Protein AF-A0A0R0DEP6-F1 (afdb_monomer)

Structure (mmCIF, N/CA/C/O backbone):
data_AF-A0A0R0DEP6-F1
#
_entry.id   AF-A0A0R0DEP6-F1
#
loop_
_atom_site.group_PDB
_atom_site.id
_atom_site.type_symbol
_atom_site.label_atom_id
_atom_site.label_alt_id
_atom_site.label_comp_id
_atom_site.label_asym_id
_atom_site.label_entity_id
_atom_site.label_seq_id
_atom_site.pdbx_PDB_ins_code
_atom_site.Cartn_x
_atom_site.Cartn_y
_atom_site.Cartn_z
_atom_site.occupancy
_atom_site.B_iso_or_equiv
_atom_site.auth_seq_id
_atom_site.auth_comp_id
_atom_site.auth_asym_id
_atom_site.auth_atom_id
_atom_site.pdbx_PDB_model_num
ATOM 1 N N . MET A 1 1 ? 27.143 4.152 76.995 1.00 44.47 1 MET A N 1
ATOM 2 C CA . MET A 1 1 ? 28.576 4.150 76.639 1.00 44.47 1 MET A CA 1
ATOM 3 C C . MET A 1 1 ? 28.755 3.366 75.349 1.00 44.47 1 MET A C 1
ATOM 5 O O . MET A 1 1 ? 28.298 2.238 75.316 1.00 44.47 1 MET A O 1
ATOM 9 N N . ARG A 1 2 ? 29.444 3.975 74.367 1.00 46.69 2 ARG A N 1
ATOM 10 C CA . ARG A 1 2 ? 30.301 3.332 73.341 1.00 46.69 2 ARG A CA 1
ATOM 11 C C . ARG A 1 2 ? 29.559 2.417 72.344 1.00 46.69 2 ARG A C 1
ATOM 13 O O . ARG A 1 2 ? 29.270 1.278 72.660 1.00 46.69 2 ARG A O 1
ATOM 20 N N . HIS A 1 3 ? 29.071 2.905 71.200 1.00 53.91 3 HIS A N 1
ATOM 21 C CA . HIS A 1 3 ? 29.827 3.316 70.002 1.00 53.91 3 HIS A CA 1
ATOM 22 C C . HIS A 1 3 ? 30.918 2.314 69.566 1.00 53.91 3 HIS A C 1
ATOM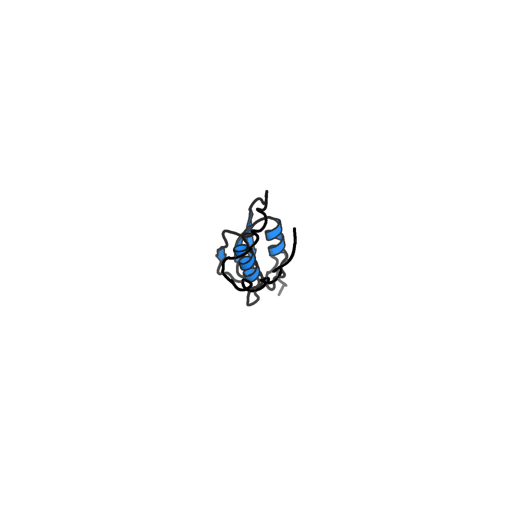 24 O O . HIS A 1 3 ? 31.877 2.090 70.301 1.00 53.91 3 HIS A O 1
ATOM 30 N N . TYR A 1 4 ? 30.768 1.858 68.313 1.00 55.91 4 TYR A N 1
ATOM 31 C CA . TYR A 1 4 ? 31.712 1.145 67.438 1.00 55.91 4 TYR A CA 1
ATOM 32 C C . TYR A 1 4 ? 31.860 -0.364 67.635 1.00 55.91 4 TYR A C 1
ATOM 34 O O . TYR A 1 4 ? 32.650 -0.813 68.455 1.00 55.91 4 TYR A O 1
ATOM 42 N N . LEU A 1 5 ? 31.209 -1.136 66.760 1.00 53.06 5 LEU A N 1
ATOM 43 C CA . LEU A 1 5 ? 31.912 -2.072 65.876 1.00 53.06 5 LEU A CA 1
ATOM 44 C C . LEU A 1 5 ? 30.947 -2.650 64.829 1.00 53.06 5 LEU A C 1
ATOM 46 O O . LEU A 1 5 ? 29.868 -3.123 65.160 1.00 53.06 5 LEU A O 1
ATOM 50 N N . ILE A 1 6 ? 31.408 -2.645 63.575 1.00 48.91 6 ILE A N 1
ATOM 51 C CA . ILE A 1 6 ? 30.891 -3.420 62.431 1.00 48.91 6 ILE A CA 1
ATOM 52 C C . ILE A 1 6 ? 29.845 -2.694 61.561 1.00 48.91 6 ILE A C 1
ATOM 54 O O . ILE A 1 6 ? 28.857 -3.232 61.079 1.00 48.91 6 ILE A O 1
ATOM 58 N N . TRP A 1 7 ? 30.193 -1.466 61.185 1.00 40.00 7 TRP A N 1
ATOM 59 C CA . TRP A 1 7 ? 30.253 -1.123 59.759 1.00 40.00 7 TRP A CA 1
ATOM 60 C C . TRP A 1 7 ? 31.252 -2.093 59.076 1.00 40.00 7 TRP A C 1
ATOM 62 O O . TRP A 1 7 ? 32.443 -1.805 59.051 1.00 40.00 7 TRP A O 1
ATOM 72 N N . SER A 1 8 ? 30.841 -3.298 58.649 1.00 51.94 8 SER A N 1
ATOM 73 C CA . SER A 1 8 ? 31.670 -4.193 57.795 1.00 51.94 8 SER A CA 1
ATOM 74 C C . SER A 1 8 ? 30.968 -5.483 57.351 1.00 51.94 8 SER A C 1
ATOM 76 O O . SER A 1 8 ? 31.564 -6.549 57.364 1.00 51.94 8 SER A O 1
ATOM 78 N N . VAL A 1 9 ? 29.713 -5.421 56.907 1.00 48.28 9 VAL A N 1
ATOM 79 C CA . VAL A 1 9 ? 29.225 -6.418 55.928 1.00 48.28 9 VAL A CA 1
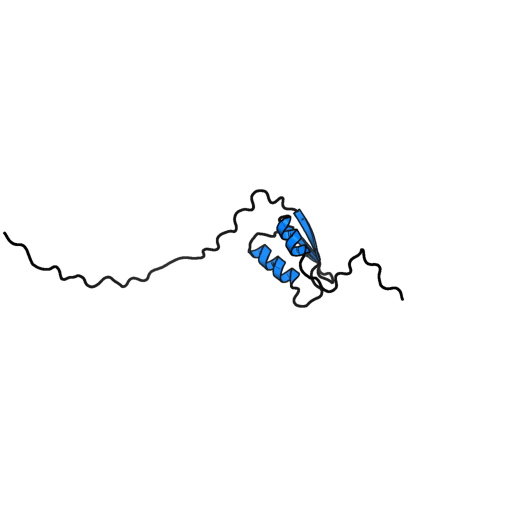ATOM 80 C C . VAL A 1 9 ? 28.424 -5.686 54.858 1.00 48.28 9 VAL A C 1
ATOM 82 O O . VAL A 1 9 ? 27.262 -5.950 54.578 1.00 48.28 9 VAL A O 1
ATOM 85 N N . LEU A 1 10 ? 29.091 -4.693 54.277 1.00 60.31 10 LEU A N 1
ATOM 86 C CA . LEU A 1 10 ? 28.830 -4.250 52.921 1.00 60.31 10 LEU A CA 1
ATOM 87 C C . LEU A 1 10 ? 29.487 -5.279 51.999 1.00 60.31 10 LEU A C 1
ATOM 89 O O . LEU A 1 10 ? 30.589 -5.048 51.519 1.00 60.31 10 LEU A O 1
ATOM 93 N N . LEU A 1 11 ? 28.883 -6.455 51.830 1.00 62.84 11 LEU A N 1
ATOM 94 C CA . LEU A 1 11 ? 29.287 -7.378 50.774 1.00 62.84 11 LEU A CA 1
ATOM 95 C C . LEU A 1 11 ? 28.252 -8.488 50.615 1.00 62.84 11 LEU A C 1
ATOM 97 O O . LEU A 1 11 ? 27.866 -9.112 51.595 1.00 62.84 11 LEU A O 1
ATOM 101 N N . CYS A 1 12 ? 27.918 -8.789 49.361 1.00 40.72 12 CYS A N 1
ATOM 102 C CA . CYS A 1 12 ? 27.194 -9.983 48.922 1.00 40.72 12 CYS A CA 1
ATOM 103 C C . CYS A 1 12 ? 25.660 -9.873 48.885 1.00 40.72 12 CYS A C 1
ATOM 105 O O . CYS A 1 12 ? 24.972 -10.486 49.685 1.00 40.72 12 CYS A O 1
ATOM 107 N N . CYS A 1 13 ? 25.126 -9.127 47.912 1.00 40.09 13 CYS A N 1
ATOM 108 C CA . CYS A 1 13 ? 23.891 -9.488 47.189 1.00 40.09 13 CYS A CA 1
ATOM 109 C C . CYS A 1 13 ? 23.755 -8.622 45.920 1.00 40.09 13 CYS A C 1
ATOM 111 O O . CYS A 1 13 ? 22.742 -7.977 45.677 1.00 40.09 13 CYS A O 1
ATOM 113 N N . SER A 1 14 ? 24.813 -8.562 45.111 1.00 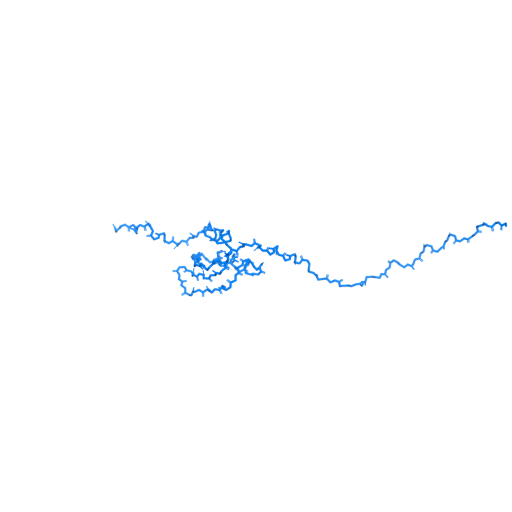58.38 14 SER A N 1
ATOM 114 C CA . SER A 1 14 ? 24.823 -7.888 43.805 1.00 58.38 14 SER A CA 1
ATOM 115 C C . SER A 1 14 ? 24.944 -8.897 42.662 1.00 58.38 14 SER A C 1
ATOM 117 O O . SER A 1 14 ? 25.789 -8.760 41.785 1.00 58.38 14 SER A O 1
ATOM 119 N N . ALA A 1 15 ? 24.095 -9.926 42.667 1.00 61.25 15 ALA A N 1
ATOM 120 C CA . ALA A 1 15 ? 23.892 -10.778 41.499 1.00 61.25 15 ALA A CA 1
ATOM 121 C C . ALA A 1 15 ? 22.524 -11.468 41.576 1.00 61.25 15 ALA A C 1
ATOM 123 O O . ALA A 1 15 ? 22.319 -12.378 42.372 1.00 61.25 15 ALA A O 1
ATOM 124 N N . GLY A 1 16 ? 21.596 -11.017 40.734 1.00 51.38 16 GLY A N 1
ATOM 125 C CA . GLY A 1 16 ? 20.258 -11.584 40.598 1.00 51.38 16 GLY A CA 1
ATOM 126 C C . GLY A 1 16 ? 19.567 -11.063 39.342 1.00 51.38 16 GLY A C 1
ATOM 127 O O . GLY A 1 16 ? 18.583 -10.342 39.425 1.00 51.38 16 GLY A O 1
ATOM 128 N N . LEU A 1 17 ? 20.141 -11.384 38.181 1.00 64.19 17 LEU A N 1
ATOM 129 C CA . LEU A 1 17 ? 19.536 -11.256 36.852 1.00 64.19 17 LEU A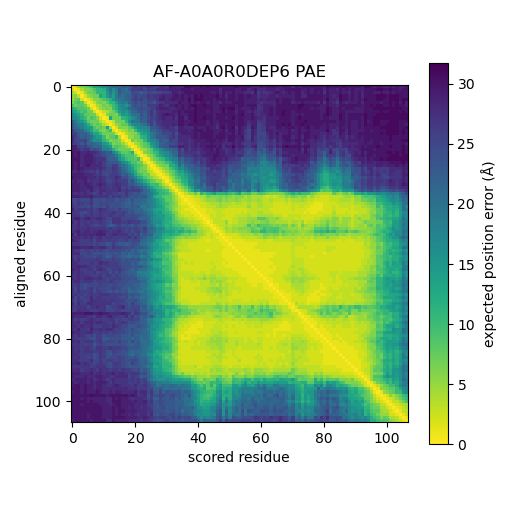 CA 1
ATOM 130 C C . LEU A 1 17 ? 18.308 -12.179 36.743 1.00 64.19 17 LEU A C 1
ATOM 132 O O . LEU A 1 17 ? 18.493 -13.378 36.584 1.00 64.19 17 LEU A O 1
ATOM 136 N N . VAL A 1 18 ? 17.090 -11.631 36.800 1.00 59.25 18 VAL A N 1
ATOM 137 C CA . VAL A 1 18 ? 15.795 -12.249 36.419 1.00 59.25 18 VAL A CA 1
ATOM 138 C C . VAL A 1 18 ? 14.802 -11.080 36.262 1.00 59.25 18 VAL A C 1
ATOM 140 O O . VAL A 1 18 ? 14.778 -10.230 37.141 1.00 59.25 18 VAL A O 1
ATOM 143 N N . ALA A 1 19 ? 13.907 -10.910 35.288 1.00 43.22 19 ALA A N 1
ATOM 144 C CA . ALA A 1 19 ? 13.590 -11.441 33.961 1.00 43.22 19 ALA A CA 1
ATOM 145 C C . ALA A 1 19 ? 12.355 -10.627 33.468 1.00 43.22 19 ALA A C 1
ATOM 147 O O . ALA A 1 19 ? 11.648 -10.063 34.300 1.00 43.22 19 ALA A O 1
ATOM 148 N N . CYS A 1 20 ? 12.062 -10.659 32.157 1.00 50.31 20 CYS A N 1
ATOM 149 C CA . CYS A 1 20 ? 10.826 -10.194 31.480 1.00 50.31 20 CYS A CA 1
ATOM 150 C C . CYS A 1 20 ? 10.544 -8.671 31.495 1.00 50.31 20 CYS A C 1
ATOM 152 O O . CYS A 1 20 ? 10.742 -7.994 32.487 1.00 50.31 20 CYS A O 1
ATOM 154 N N . GLY A 1 21 ? 10.050 -8.031 30.437 1.00 43.09 21 GLY A N 1
ATOM 155 C CA . GLY A 1 21 ? 9.528 -8.490 29.154 1.00 43.09 21 GLY A CA 1
ATOM 156 C C . GLY A 1 21 ? 9.579 -7.330 28.151 1.00 43.09 21 GLY A C 1
ATOM 157 O O . GLY A 1 21 ? 9.638 -6.167 28.529 1.00 43.09 21 GLY A O 1
ATOM 158 N N . SER A 1 22 ? 9.766 -7.666 26.880 1.00 44.53 22 SER A N 1
ATOM 159 C CA . SER A 1 22 ? 8.762 -7.454 25.832 1.00 44.53 22 SER A CA 1
ATOM 160 C C . SER A 1 22 ? 8.452 -5.987 25.525 1.00 44.53 22 SER A C 1
ATOM 162 O O . SER A 1 22 ? 7.639 -5.352 26.181 1.00 44.53 22 SER A O 1
ATOM 164 N N . ASP A 1 23 ? 9.074 -5.545 24.432 1.00 52.72 23 ASP A N 1
ATOM 165 C CA . ASP A 1 23 ? 8.405 -4.839 23.339 1.00 52.72 23 ASP A CA 1
ATOM 166 C C . ASP A 1 23 ? 7.710 -3.516 23.693 1.00 52.72 23 ASP A C 1
ATOM 168 O O . ASP A 1 23 ? 6.495 -3.429 23.836 1.00 52.72 23 ASP A O 1
ATOM 172 N N . SER A 1 24 ? 8.492 -2.436 23.725 1.00 44.47 24 SER A N 1
ATOM 173 C CA . SER A 1 24 ? 7.942 -1.099 23.495 1.00 44.47 24 SER A CA 1
ATOM 174 C C . SER A 1 24 ? 7.800 -0.860 21.989 1.00 44.47 24 SER A C 1
ATOM 176 O O . SER A 1 24 ? 8.420 0.054 21.444 1.00 44.47 24 SER A O 1
ATOM 178 N N . ALA A 1 25 ? 6.975 -1.651 21.295 1.00 53.75 25 ALA A N 1
ATOM 179 C CA . ALA A 1 25 ? 6.256 -1.093 20.162 1.00 53.75 25 ALA A CA 1
ATOM 180 C C . ALA A 1 25 ? 5.298 -0.063 20.759 1.00 53.75 25 ALA A C 1
ATOM 182 O O . ALA A 1 25 ? 4.210 -0.399 21.216 1.00 53.75 25 ALA A O 1
ATOM 183 N N . VAL A 1 26 ? 5.740 1.196 20.836 1.00 54.72 26 VAL A N 1
ATOM 184 C CA . VAL A 1 26 ? 4.833 2.323 21.054 1.00 54.72 26 VAL A CA 1
ATOM 185 C C . VAL A 1 26 ? 3.755 2.175 19.979 1.00 54.72 26 VAL A C 1
ATOM 187 O O . VAL A 1 26 ? 4.096 2.312 18.800 1.00 54.72 26 VAL A O 1
ATOM 190 N N . PRO A 1 27 ? 2.494 1.835 20.322 1.00 54.56 27 PRO A N 1
ATOM 191 C CA . PRO A 1 27 ? 1.451 1.862 19.319 1.00 54.56 27 PRO A CA 1
ATOM 192 C C . PRO A 1 27 ? 1.425 3.303 18.806 1.00 54.56 27 PRO A C 1
ATOM 194 O O . PRO A 1 27 ? 1.420 4.230 19.630 1.00 54.56 27 PRO A O 1
ATOM 197 N N . PRO A 1 28 ? 1.500 3.525 17.481 1.00 57.56 28 PRO A N 1
ATOM 198 C CA . PRO A 1 28 ? 1.402 4.872 16.954 1.00 57.56 28 PRO A CA 1
ATOM 199 C C . PRO A 1 28 ? 0.138 5.507 17.539 1.00 57.56 28 PRO A C 1
ATOM 201 O O . PRO A 1 28 ? -0.858 4.797 17.730 1.00 57.56 28 PRO A O 1
ATOM 204 N N . PRO A 1 29 ? 0.187 6.804 17.897 1.00 58.59 29 PRO A N 1
ATOM 205 C CA . PRO A 1 29 ? -0.955 7.471 18.496 1.00 58.59 29 PRO A CA 1
ATOM 206 C C . PRO A 1 29 ? -2.192 7.151 17.652 1.00 58.59 29 PRO A C 1
ATOM 208 O O . PRO A 1 29 ? -2.100 7.229 16.420 1.00 58.59 29 PRO A O 1
ATOM 211 N N . PRO A 1 30 ? -3.318 6.741 18.270 1.00 55.62 30 PRO A N 1
ATOM 212 C CA . PRO A 1 30 ? -4.546 6.530 17.526 1.00 55.62 30 PRO A CA 1
ATOM 213 C C . PRO A 1 30 ? -4.798 7.826 16.770 1.00 55.62 30 PRO A C 1
ATOM 215 O O . PRO A 1 30 ? -4.905 8.883 17.393 1.00 55.62 30 PRO A O 1
ATOM 218 N N . GLN A 1 31 ? -4.764 7.755 15.436 1.00 59.75 31 GLN A N 1
ATOM 219 C CA . GLN A 1 31 ? -4.977 8.902 14.565 1.00 59.75 31 GLN A CA 1
ATOM 220 C C . GLN A 1 31 ? -6.418 9.370 14.774 1.00 59.75 31 GLN A C 1
ATOM 222 O O . GLN A 1 31 ? -7.340 8.938 14.080 1.00 59.75 31 GLN A O 1
ATOM 227 N N . ALA A 1 32 ? -6.605 10.184 15.810 1.00 49.12 32 ALA A N 1
ATOM 228 C CA . ALA A 1 32 ? -7.843 10.843 16.151 1.00 49.12 32 ALA A CA 1
ATOM 229 C C . ALA A 1 32 ? -8.238 11.670 14.924 1.00 49.12 32 ALA A C 1
ATOM 231 O O . ALA A 1 32 ? -7.475 12.517 14.466 1.00 49.12 32 ALA A O 1
ATOM 232 N N . ASP A 1 33 ? -9.377 11.316 14.335 1.00 52.50 33 ASP A N 1
ATOM 233 C CA . ASP A 1 33 ? -9.995 11.964 13.174 1.00 52.50 33 ASP A CA 1
ATOM 234 C C . ASP A 1 33 ? -9.364 11.720 11.792 1.00 52.50 33 ASP A C 1
ATOM 236 O O . ASP A 1 33 ? -9.685 12.413 10.821 1.00 52.50 33 ASP A O 1
ATOM 240 N N . ALA A 1 34 ? -8.562 10.664 11.620 1.00 60.59 34 ALA A N 1
ATOM 241 C CA . ALA A 1 34 ? -8.263 10.177 10.274 1.00 60.59 34 ALA A CA 1
ATOM 242 C C . ALA A 1 34 ? -9.514 9.502 9.692 1.00 60.59 34 ALA A C 1
ATOM 244 O O . ALA A 1 34 ? -9.772 8.320 9.920 1.00 60.59 34 ALA A O 1
ATOM 245 N N . THR A 1 35 ? -10.317 10.252 8.932 1.00 83.00 35 THR A N 1
ATOM 246 C CA . THR A 1 35 ? -11.380 9.657 8.111 1.00 83.00 35 THR A CA 1
ATOM 247 C C . THR A 1 35 ? -10.723 8.649 7.174 1.00 83.00 35 THR A C 1
ATOM 249 O O . THR A 1 35 ? -9.992 9.021 6.256 1.00 83.00 35 THR A O 1
ATOM 252 N N . TRP A 1 36 ? -10.937 7.366 7.449 1.00 87.56 36 TRP 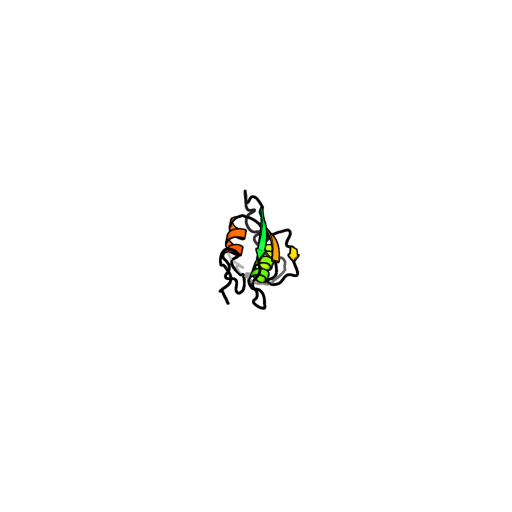A N 1
ATOM 253 C CA . TRP A 1 36 ? -10.346 6.283 6.681 1.00 87.56 36 TRP A CA 1
ATOM 254 C C . TRP A 1 36 ? -10.990 6.230 5.305 1.00 87.56 36 TRP A C 1
ATOM 256 O O . TRP A 1 36 ? -12.185 5.961 5.183 1.00 87.56 36 TRP A O 1
ATOM 266 N N . GLN A 1 37 ? -10.188 6.455 4.274 1.00 90.62 37 GLN A N 1
ATOM 267 C CA . GLN A 1 37 ? -10.645 6.476 2.893 1.00 90.62 37 GLN A CA 1
ATOM 268 C C . GLN A 1 37 ? -10.143 5.235 2.172 1.00 90.62 37 GLN A C 1
ATOM 270 O O . GLN A 1 37 ? -8.990 4.839 2.334 1.00 90.62 37 GLN A O 1
ATOM 275 N N . SER A 1 38 ? -11.02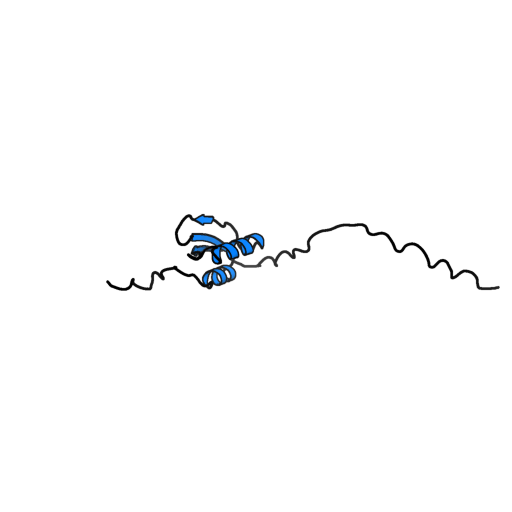1 4.614 1.386 1.00 91.56 38 SER A N 1
ATOM 276 C CA . SER A 1 38 ? -10.629 3.546 0.470 1.00 91.56 38 SER A CA 1
ATOM 277 C C . SER A 1 38 ? -10.044 4.171 -0.786 1.00 91.56 38 SER A C 1
ATOM 279 O O . SER A 1 38 ? -10.692 5.005 -1.411 1.00 91.56 38 SER A O 1
ATOM 281 N N . ALA A 1 39 ? -8.862 3.722 -1.186 1.00 91.31 39 ALA A N 1
ATOM 282 C CA . ALA A 1 39 ? -8.216 4.166 -2.409 1.00 91.31 39 ALA A CA 1
ATOM 283 C C . ALA A 1 39 ? -7.577 2.994 -3.150 1.00 91.31 39 ALA A C 1
ATOM 285 O O . ALA A 1 39 ? -7.277 1.948 -2.570 1.00 91.31 39 ALA A O 1
ATOM 286 N N . LEU A 1 40 ? -7.381 3.201 -4.448 1.00 92.25 40 LEU A N 1
ATOM 287 C CA . LEU A 1 40 ? -6.619 2.322 -5.316 1.00 92.25 40 LEU A CA 1
ATOM 288 C C . LEU A 1 40 ? -5.280 2.998 -5.601 1.00 92.25 40 LEU A C 1
ATOM 290 O O . LEU A 1 40 ? -5.238 4.094 -6.157 1.00 92.25 40 LEU A O 1
ATOM 294 N N . VAL A 1 41 ? -4.196 2.360 -5.182 1.00 89.69 41 VAL A N 1
ATOM 295 C CA . VAL A 1 41 ? -2.832 2.842 -5.369 1.00 89.69 41 VAL A CA 1
ATOM 296 C C . VAL A 1 41 ? -2.150 1.919 -6.378 1.00 89.69 41 VAL A C 1
ATOM 298 O O . VAL A 1 41 ? -2.035 0.720 -6.115 1.00 89.69 41 VAL A O 1
ATOM 301 N N . PRO A 1 42 ? -1.710 2.430 -7.538 1.00 88.69 42 PRO A N 1
ATOM 302 C CA . PRO A 1 42 ? -0.886 1.645 -8.440 1.00 88.69 42 PRO A CA 1
ATOM 303 C C . PRO A 1 42 ? 0.512 1.480 -7.835 1.00 88.69 42 PRO A C 1
ATOM 305 O O . PRO A 1 42 ? 1.103 2.432 -7.317 1.00 88.69 42 PRO A O 1
ATOM 308 N N . GLY A 1 43 ? 1.022 0.260 -7.902 1.00 86.81 43 GLY A N 1
ATOM 309 C CA . GLY A 1 43 ? 2.392 -0.100 -7.579 1.00 86.81 43 GLY A CA 1
ATOM 310 C C . GLY A 1 43 ? 3.384 0.381 -8.636 1.00 86.81 43 GLY A C 1
ATOM 311 O O . GLY A 1 43 ? 3.016 1.024 -9.625 1.00 86.81 43 GLY A O 1
ATOM 312 N N . SER A 1 44 ? 4.662 0.073 -8.429 1.00 83.94 44 SER A N 1
ATOM 313 C CA . SER A 1 44 ? 5.702 0.296 -9.437 1.00 83.94 44 SER A CA 1
ATOM 314 C C . SER A 1 44 ? 5.830 -0.918 -10.360 1.00 83.94 44 SER A C 1
ATOM 316 O O . SER A 1 44 ? 5.619 -2.056 -9.946 1.00 83.94 44 SER A O 1
ATOM 318 N N . ALA A 1 45 ? 6.241 -0.694 -11.610 1.00 84.94 45 ALA A N 1
ATOM 319 C CA . ALA A 1 45 ? 6.650 -1.774 -12.514 1.00 84.94 45 ALA A CA 1
ATOM 320 C C . ALA A 1 45 ? 8.069 -2.312 -12.207 1.00 84.94 45 ALA A C 1
ATOM 322 O O . ALA A 1 45 ? 8.569 -3.192 -12.906 1.00 84.94 45 ALA A O 1
ATOM 323 N N . GLU A 1 46 ? 8.742 -1.765 -11.190 1.00 82.19 46 GLU A N 1
ATOM 324 C CA . GLU A 1 46 ? 10.061 -2.203 -10.723 1.00 82.19 46 GLU A CA 1
ATOM 325 C C . GLU A 1 46 ? 9.976 -3.472 -9.858 1.00 82.19 46 GLU A C 1
ATOM 327 O O . GLU A 1 46 ? 8.978 -3.711 -9.181 1.00 82.19 46 GLU A O 1
ATOM 332 N N . HIS A 1 47 ? 11.041 -4.284 -9.861 1.00 80.44 47 HIS A N 1
ATOM 333 C CA . HIS A 1 47 ? 11.133 -5.496 -9.044 1.00 80.44 47 HIS A CA 1
ATOM 334 C C . HIS A 1 47 ? 12.350 -5.439 -8.102 1.00 80.44 47 HIS A C 1
ATOM 336 O O . HIS A 1 47 ? 13.472 -5.299 -8.595 1.00 80.44 47 HIS A O 1
ATOM 342 N N . PRO A 1 48 ? 12.171 -5.594 -6.776 1.00 77.94 48 PRO A N 1
ATOM 343 C CA . PRO A 1 48 ? 10.893 -5.684 -6.057 1.00 77.94 48 PRO A CA 1
ATOM 344 C C . PRO A 1 48 ? 10.136 -4.342 -6.053 1.00 77.94 48 PRO A C 1
ATOM 346 O O . PRO A 1 48 ? 10.762 -3.287 -6.080 1.00 77.94 48 PRO A O 1
ATOM 349 N N . ASP A 1 49 ? 8.800 -4.376 -6.000 1.00 85.94 49 ASP A N 1
ATOM 350 C CA . ASP A 1 49 ? 7.972 -3.160 -6.044 1.00 85.94 49 ASP A CA 1
ATOM 351 C C . ASP A 1 49 ? 8.148 -2.323 -4.752 1.00 85.94 49 ASP A C 1
ATOM 353 O O . ASP A 1 49 ? 7.724 -2.769 -3.673 1.00 85.94 49 ASP A O 1
ATOM 357 N N . PRO A 1 50 ? 8.744 -1.112 -4.822 1.00 89.81 50 PRO A N 1
ATOM 358 C CA . PRO A 1 50 ? 8.938 -0.250 -3.659 1.00 89.81 50 PRO A CA 1
ATOM 359 C C . PRO A 1 50 ? 7.620 0.213 -3.026 1.00 89.81 50 PRO A C 1
ATOM 361 O O . PRO A 1 50 ? 7.558 0.388 -1.808 1.00 89.81 50 PRO A O 1
ATOM 364 N N . VAL A 1 51 ? 6.554 0.389 -3.815 1.00 90.94 51 VAL A N 1
ATOM 365 C CA . VAL A 1 51 ? 5.239 0.810 -3.310 1.00 90.94 51 VAL A CA 1
ATOM 366 C C . VAL A 1 51 ? 4.621 -0.318 -2.496 1.00 90.94 51 VAL A C 1
ATOM 368 O O . VAL A 1 51 ? 4.156 -0.096 -1.378 1.00 90.94 51 VAL A O 1
ATOM 371 N N . LEU A 1 52 ? 4.682 -1.549 -3.006 1.00 90.62 52 LEU A N 1
ATOM 372 C CA . LEU A 1 52 ? 4.187 -2.720 -2.287 1.00 90.62 52 LEU A CA 1
ATOM 373 C C . LEU A 1 52 ? 4.949 -2.947 -0.973 1.00 90.62 52 LEU A C 1
ATOM 375 O O . LEU A 1 52 ? 4.333 -3.260 0.048 1.00 90.62 52 LEU A O 1
ATOM 379 N N . ALA A 1 53 ? 6.273 -2.760 -0.976 1.00 92.25 53 ALA A N 1
ATOM 380 C CA . ALA A 1 53 ? 7.077 -2.830 0.242 1.00 92.25 53 ALA A CA 1
ATOM 381 C C . ALA A 1 53 ? 6.604 -1.804 1.285 1.00 92.25 53 ALA A C 1
ATOM 383 O O . ALA A 1 53 ? 6.377 -2.160 2.445 1.00 92.25 53 ALA A O 1
ATOM 384 N N . ARG A 1 54 ? 6.356 -0.559 0.860 1.00 92.62 54 ARG A N 1
ATOM 385 C CA . ARG A 1 54 ? 5.887 0.504 1.753 1.00 92.62 54 ARG A CA 1
ATOM 386 C C . ARG A 1 54 ? 4.482 0.252 2.295 1.00 92.62 54 ARG A C 1
ATOM 388 O O . ARG A 1 54 ? 4.245 0.462 3.482 1.00 92.62 54 ARG A O 1
ATOM 395 N N . VAL A 1 55 ? 3.559 -0.238 1.467 1.00 92.44 55 VAL A N 1
ATOM 396 C CA . VAL A 1 55 ? 2.206 -0.603 1.923 1.00 92.44 55 VAL A CA 1
ATOM 397 C C . VAL A 1 55 ? 2.272 -1.668 3.019 1.00 92.44 55 VAL A C 1
ATOM 399 O O . VAL A 1 55 ? 1.606 -1.522 4.041 1.00 92.44 55 VAL A O 1
ATOM 402 N N . ARG A 1 56 ? 3.125 -2.691 2.867 1.00 92.94 56 ARG A N 1
ATOM 403 C CA . ARG A 1 56 ? 3.313 -3.741 3.886 1.00 92.94 56 ARG A CA 1
ATOM 404 C C . ARG A 1 56 ? 3.903 -3.213 5.193 1.00 92.94 56 ARG A C 1
ATOM 406 O O . ARG A 1 56 ? 3.582 -3.713 6.268 1.00 92.94 56 ARG A O 1
ATOM 413 N N . GLU A 1 57 ? 4.795 -2.228 5.137 1.00 93.94 57 GLU A N 1
ATOM 414 C CA . GLU A 1 57 ? 5.293 -1.557 6.345 1.00 93.94 57 GLU A CA 1
ATOM 415 C C . GLU A 1 57 ? 4.180 -0.803 7.071 1.00 93.94 57 GLU A C 1
ATOM 417 O O . GLU A 1 57 ? 4.040 -0.940 8.285 1.00 93.94 57 GLU A O 1
ATOM 422 N N . LEU A 1 58 ? 3.371 -0.045 6.330 1.00 92.56 58 LEU A N 1
ATOM 423 C CA . LEU A 1 58 ? 2.279 0.747 6.890 1.00 92.56 58 LEU A CA 1
ATOM 424 C C . LEU A 1 58 ? 1.139 -0.123 7.429 1.00 92.56 58 LEU A C 1
ATOM 426 O O . LEU A 1 58 ? 0.523 0.234 8.430 1.00 92.56 58 LEU A O 1
ATOM 430 N N . GLU A 1 59 ? 0.886 -1.272 6.808 1.00 92.19 59 GLU A N 1
ATOM 431 C CA . GLU A 1 59 ? -0.048 -2.278 7.315 1.00 92.19 59 GLU A CA 1
ATOM 432 C C . GLU A 1 59 ? 0.434 -2.853 8.652 1.00 92.19 59 GLU A C 1
ATOM 434 O O . GLU A 1 59 ? -0.318 -2.861 9.625 1.00 92.19 59 GLU A O 1
ATOM 439 N N . ARG A 1 60 ? 1.715 -3.240 8.752 1.00 92.00 60 ARG A N 1
ATOM 440 C CA . ARG A 1 60 ? 2.310 -3.693 10.023 1.00 92.00 60 ARG A CA 1
ATOM 441 C C . ARG A 1 60 ? 2.281 -2.615 11.106 1.00 92.00 60 ARG A C 1
ATOM 443 O O . ARG A 1 60 ? 2.134 -2.941 12.278 1.00 92.00 60 ARG A O 1
ATOM 450 N N . ALA A 1 61 ? 2.407 -1.347 10.720 1.00 90.00 61 ALA A N 1
ATOM 451 C CA . ALA A 1 61 ? 2.296 -0.207 11.626 1.00 90.00 61 ALA A CA 1
ATOM 452 C C . ALA A 1 61 ? 0.840 0.161 11.980 1.00 90.00 61 ALA A C 1
ATOM 454 O O . ALA A 1 61 ? 0.625 1.070 12.776 1.00 90.00 61 ALA A O 1
ATOM 455 N N . GLY A 1 62 ? -0.167 -0.489 11.383 1.00 90.25 62 GLY A N 1
ATOM 456 C CA . GLY A 1 62 ? -1.583 -0.169 11.592 1.00 90.25 62 GLY A CA 1
ATOM 457 C C . GLY A 1 62 ? -2.047 1.145 10.948 1.00 90.25 62 GLY A C 1
ATOM 458 O O . GLY A 1 62 ? -3.160 1.590 11.215 1.00 90.25 62 GLY A O 1
ATOM 459 N N . ALA A 1 63 ? -1.224 1.767 10.098 1.00 90.19 63 ALA A N 1
ATOM 460 C CA . ALA A 1 63 ? -1.551 2.992 9.358 1.00 90.19 63 ALA A CA 1
ATOM 461 C C . ALA A 1 63 ? -2.379 2.719 8.086 1.00 90.19 63 ALA A C 1
ATOM 463 O O . ALA A 1 63 ? -3.002 3.622 7.526 1.00 90.19 63 ALA A O 1
ATOM 464 N N . VAL A 1 64 ? -2.389 1.467 7.626 1.00 92.25 64 VAL A N 1
ATOM 465 C CA . VAL A 1 64 ? -3.155 0.984 6.474 1.00 92.25 64 VAL A CA 1
ATOM 466 C C . VAL A 1 64 ? -3.903 -0.289 6.873 1.00 92.25 64 VAL A C 1
ATOM 468 O O . VAL A 1 64 ? -3.396 -1.089 7.655 1.00 92.25 64 VAL A O 1
ATOM 471 N N . ARG A 1 65 ? -5.104 -0.492 6.328 1.00 92.25 65 ARG A N 1
ATOM 472 C CA . ARG A 1 65 ? -5.922 -1.696 6.536 1.00 92.25 65 ARG A CA 1
ATOM 473 C C . ARG A 1 65 ? -6.697 -2.085 5.279 1.00 92.25 65 ARG A C 1
ATOM 475 O O . ARG A 1 65 ? -6.812 -1.288 4.350 1.00 92.25 65 ARG A O 1
ATOM 482 N N . ASP A 1 66 ? -7.234 -3.305 5.269 1.00 92.44 66 ASP A N 1
ATOM 483 C CA . ASP A 1 66 ? -7.985 -3.884 4.141 1.00 92.44 66 ASP A CA 1
ATOM 484 C C . ASP A 1 66 ? -7.186 -3.853 2.833 1.00 92.44 66 ASP A C 1
ATOM 486 O O . ASP A 1 66 ? -7.696 -3.464 1.780 1.00 92.44 66 ASP A O 1
ATOM 490 N N . VAL A 1 67 ? -5.906 -4.221 2.928 1.00 92.81 67 VAL A N 1
ATOM 491 C CA . VAL A 1 67 ? -5.006 -4.281 1.780 1.00 92.81 67 VAL A CA 1
ATOM 492 C C . VAL A 1 67 ? -5.400 -5.460 0.898 1.00 92.81 67 VAL A C 1
ATOM 494 O O . VAL A 1 67 ? -5.393 -6.613 1.318 1.00 92.81 67 VAL A O 1
ATOM 497 N N . VAL A 1 68 ? -5.721 -5.162 -0.355 1.00 93.56 68 VAL A N 1
ATOM 498 C CA . VAL A 1 68 ? -6.005 -6.136 -1.403 1.00 93.56 68 VAL A CA 1
ATOM 499 C C . VAL A 1 68 ? -5.072 -5.848 -2.566 1.00 93.56 68 VAL A C 1
ATOM 501 O O . VAL A 1 68 ? -5.155 -4.797 -3.202 1.00 93.56 68 VAL A O 1
ATOM 504 N N . VAL A 1 69 ? -4.181 -6.794 -2.843 1.00 91.00 69 VAL A N 1
ATOM 505 C CA . VAL A 1 69 ? -3.287 -6.743 -4.000 1.00 91.00 69 VAL A CA 1
ATOM 506 C C . VAL A 1 69 ? -3.998 -7.399 -5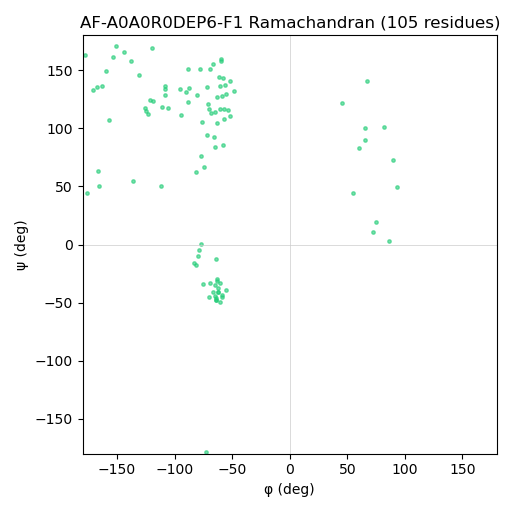.179 1.00 91.00 69 VAL A C 1
ATOM 508 O O . VAL A 1 69 ? -4.429 -8.545 -5.090 1.00 91.00 69 VAL A O 1
ATOM 511 N N . LEU A 1 70 ? -4.144 -6.657 -6.268 1.00 89.50 70 LEU A N 1
ATOM 512 C CA . LEU A 1 70 ? -4.736 -7.113 -7.517 1.00 89.50 70 LEU A CA 1
ATOM 513 C C . LEU A 1 70 ? -3.621 -7.565 -8.460 1.00 89.50 70 LEU A C 1
ATOM 515 O O . LEU A 1 70 ? -2.623 -6.862 -8.642 1.00 89.50 70 LEU A O 1
ATOM 519 N N . GLU A 1 71 ? -3.813 -8.724 -9.084 1.00 84.31 71 GLU A N 1
ATOM 520 C CA . GLU A 1 71 ? -2.882 -9.324 -10.045 1.00 84.31 71 GLU A CA 1
ATOM 521 C C . GLU A 1 71 ? -2.935 -8.597 -11.406 1.00 84.31 71 GLU A C 1
ATOM 523 O O . GLU A 1 71 ? -3.396 -9.134 -12.409 1.00 84.31 71 GLU A O 1
ATOM 528 N N . SER A 1 72 ? -2.493 -7.336 -11.439 1.00 83.38 72 SER A N 1
ATOM 529 C CA . SER A 1 72 ? -2.350 -6.519 -12.653 1.00 83.38 72 SER A CA 1
ATOM 530 C C . SER A 1 72 ? -0.901 -6.079 -12.878 1.00 83.38 72 SER A C 1
ATOM 532 O O . SER A 1 72 ? -0.068 -6.207 -11.983 1.00 83.38 72 SER A O 1
ATOM 534 N N . PHE A 1 73 ? -0.591 -5.529 -14.059 1.00 78.69 73 PHE A N 1
ATOM 535 C CA . PHE A 1 73 ? 0.722 -4.945 -14.346 1.00 78.69 73 PHE A CA 1
ATOM 536 C C . PHE A 1 73 ? 0.602 -3.493 -14.857 1.00 78.69 73 PHE A C 1
ATOM 538 O O . PHE A 1 73 ? 0.019 -3.291 -15.924 1.00 78.69 73 PHE A O 1
ATOM 545 N N . PRO A 1 74 ? 1.142 -2.488 -14.135 1.00 81.62 74 PRO A N 1
ATOM 546 C CA . PRO A 1 74 ? 1.714 -2.595 -12.788 1.00 81.62 74 PRO A CA 1
ATOM 547 C C . PRO A 1 74 ? 0.682 -3.089 -11.756 1.00 81.62 74 PRO A C 1
ATOM 549 O O . PRO A 1 74 ? -0.533 -3.044 -11.987 1.00 81.62 74 PRO A O 1
ATOM 552 N N . VAL A 1 75 ? 1.176 -3.615 -10.633 1.00 86.81 75 VAL A N 1
ATOM 553 C CA . VAL A 1 75 ? 0.339 -4.152 -9.546 1.00 86.81 75 VAL A CA 1
ATOM 554 C C . VAL A 1 75 ? -0.619 -3.068 -9.069 1.00 86.81 75 VAL A C 1
ATOM 556 O O . VAL A 1 75 ? -0.227 -1.918 -8.928 1.00 86.81 75 VAL A O 1
ATOM 559 N N . GLN A 1 76 ? -1.879 -3.402 -8.821 1.00 90.81 76 GLN A N 1
ATOM 560 C CA . GLN A 1 76 ? -2.831 -2.458 -8.238 1.00 90.81 76 GLN A CA 1
ATOM 561 C C . GLN A 1 76 ? -3.123 -2.864 -6.802 1.00 90.81 76 GLN A C 1
ATOM 563 O O . GLN A 1 76 ? -3.363 -4.031 -6.518 1.00 90.81 76 GLN A O 1
ATOM 568 N N . ILE A 1 77 ? -3.100 -1.906 -5.883 1.00 92.25 77 ILE A N 1
ATOM 569 C CA . ILE A 1 77 ? -3.259 -2.166 -4.456 1.00 92.25 77 ILE A CA 1
ATOM 570 C C . ILE A 1 77 ? -4.439 -1.344 -3.959 1.00 92.25 77 ILE A C 1
ATOM 572 O O . ILE A 1 77 ? -4.392 -0.116 -3.919 1.00 92.25 77 ILE A O 1
ATOM 576 N N . ARG A 1 78 ? -5.521 -2.014 -3.577 1.00 93.31 78 ARG A N 1
ATOM 577 C CA . ARG A 1 78 ? -6.651 -1.375 -2.907 1.00 93.31 78 ARG A CA 1
ATOM 578 C C . ARG A 1 78 ? -6.412 -1.415 -1.407 1.00 93.31 78 ARG A C 1
ATOM 580 O O . ARG A 1 78 ? -6.079 -2.464 -0.876 1.00 93.31 78 ARG A O 1
ATOM 587 N N . LEU A 1 79 ? -6.579 -0.288 -0.729 1.00 94.38 79 LEU A N 1
ATOM 588 C CA . LEU A 1 79 ? -6.356 -0.192 0.712 1.00 94.38 79 LEU A CA 1
ATOM 589 C C . LEU A 1 79 ? -7.190 0.924 1.334 1.00 94.38 79 LEU A C 1
ATOM 591 O O . LEU A 1 79 ? -7.649 1.834 0.639 1.00 94.38 79 LEU A O 1
ATOM 595 N N . ARG A 1 80 ? -7.375 0.868 2.654 1.00 93.62 80 ARG A N 1
ATOM 596 C CA . ARG A 1 80 ? -7.931 1.961 3.452 1.00 93.62 80 ARG A CA 1
ATOM 597 C C . ARG A 1 80 ? -6.841 2.594 4.303 1.00 93.62 80 ARG A C 1
ATOM 599 O O . ARG A 1 80 ? -6.166 1.892 5.050 1.00 93.62 80 ARG A O 1
ATOM 606 N N . ALA A 1 81 ? -6.711 3.913 4.232 1.00 92.56 81 ALA A N 1
ATOM 607 C CA . ALA A 1 81 ? -5.756 4.673 5.037 1.00 92.56 81 ALA A CA 1
ATOM 608 C C . ALA A 1 81 ? -6.252 6.101 5.304 1.00 92.56 81 ALA A C 1
ATOM 610 O O . ALA A 1 81 ? -7.261 6.536 4.738 1.00 92.56 81 ALA A O 1
ATOM 611 N N . GLY A 1 82 ? -5.552 6.827 6.176 1.00 91.56 82 GLY A N 1
ATOM 612 C CA . GLY A 1 82 ? -5.754 8.265 6.343 1.00 91.56 82 GLY A CA 1
ATOM 613 C C . GLY A 1 82 ? -5.329 9.048 5.095 1.00 91.56 82 GLY A C 1
ATOM 614 O O . GLY A 1 82 ? -4.476 8.601 4.327 1.00 91.56 82 GLY A O 1
ATOM 615 N N . ALA A 1 83 ? -5.898 10.241 4.902 1.00 88.69 83 ALA A N 1
ATOM 616 C CA . ALA A 1 83 ? -5.621 11.085 3.733 1.00 88.69 83 ALA A CA 1
ATOM 617 C C . ALA A 1 83 ? -4.122 11.386 3.551 1.00 88.69 83 ALA A C 1
ATOM 619 O O . ALA A 1 83 ? -3.615 11.341 2.433 1.00 88.69 83 ALA A O 1
ATOM 620 N N . GLN A 1 84 ? -3.403 11.629 4.651 1.00 89.06 84 GLN A N 1
ATOM 621 C CA . GLN A 1 84 ? -1.961 11.870 4.626 1.00 89.06 84 GLN A CA 1
ATOM 622 C C . GLN A 1 84 ? -1.188 10.640 4.129 1.00 89.06 84 GLN A C 1
ATOM 624 O O . GLN A 1 84 ? -0.373 10.751 3.222 1.00 89.06 84 GLN A O 1
ATOM 629 N N . THR A 1 85 ? -1.495 9.455 4.657 1.00 89.38 85 THR A N 1
ATOM 630 C CA . THR A 1 85 ? -0.862 8.196 4.240 1.00 89.38 85 THR A CA 1
ATOM 631 C C . THR A 1 85 ? -1.146 7.878 2.773 1.00 89.38 85 THR A C 1
ATOM 633 O O . THR A 1 85 ? -0.266 7.409 2.055 1.00 89.38 85 THR A O 1
ATOM 636 N N . LEU A 1 86 ? -2.359 8.169 2.294 1.00 89.62 86 LEU A N 1
ATOM 637 C CA . LEU A 1 86 ? -2.692 8.044 0.876 1.00 89.62 86 LEU A CA 1
ATOM 638 C C . LEU A 1 86 ? -1.892 9.016 0.011 1.00 89.62 86 LEU A C 1
ATOM 640 O O . LEU A 1 86 ? -1.379 8.600 -1.023 1.00 89.62 86 LEU A O 1
ATOM 644 N N . ALA A 1 87 ? -1.759 10.275 0.428 1.00 88.94 87 ALA A N 1
ATOM 645 C CA . ALA A 1 87 ? -0.955 11.263 -0.284 1.00 88.94 87 ALA A CA 1
ATOM 646 C C . ALA A 1 87 ? 0.526 10.8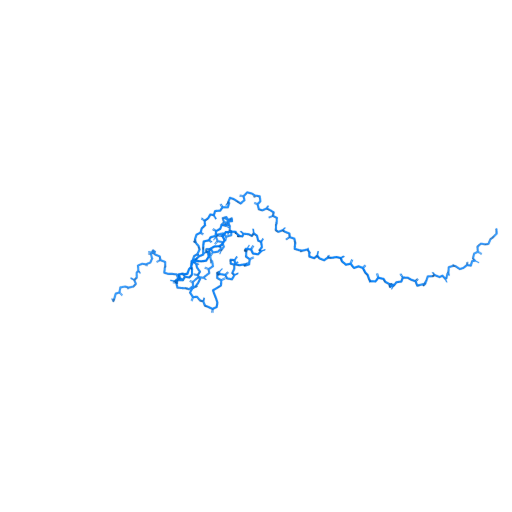52 -0.342 1.00 88.94 87 ALA A C 1
ATOM 648 O O . ALA A 1 87 ? 1.146 10.951 -1.398 1.00 88.94 87 ALA A O 1
ATOM 649 N N . GLU A 1 88 ? 1.073 10.311 0.750 1.00 89.75 88 GLU A N 1
ATOM 650 C CA . GLU A 1 88 ? 2.436 9.768 0.799 1.00 89.75 88 GLU A CA 1
ATOM 651 C C . GLU A 1 88 ? 2.624 8.612 -0.191 1.00 89.75 88 GLU A C 1
ATOM 653 O O . GLU A 1 88 ? 3.549 8.639 -1.001 1.00 89.75 88 GLU A O 1
ATOM 658 N N . LEU A 1 89 ? 1.716 7.629 -0.186 1.00 89.19 89 LEU A N 1
ATOM 659 C CA . LEU A 1 89 ? 1.726 6.514 -1.141 1.00 89.19 89 LEU A CA 1
ATOM 660 C C . LEU A 1 89 ? 1.523 6.983 -2.589 1.00 89.19 89 LEU A C 1
ATOM 662 O O . LEU A 1 89 ? 2.010 6.359 -3.534 1.00 89.19 89 LEU A O 1
ATOM 666 N N . GLN A 1 90 ? 0.799 8.086 -2.782 1.00 87.56 90 GLN A N 1
ATOM 667 C CA . GLN A 1 90 ? 0.578 8.670 -4.096 1.00 87.56 90 GLN A CA 1
ATOM 668 C C . GLN A 1 90 ? 1.792 9.419 -4.639 1.00 87.56 90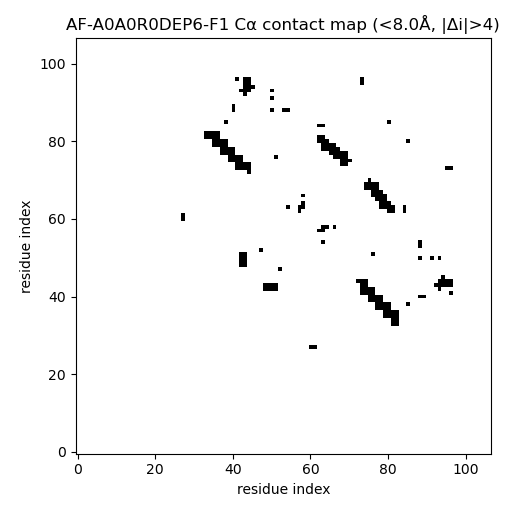 GLN A C 1
ATOM 670 O O . GLN A 1 90 ? 2.032 9.375 -5.844 1.00 87.56 90 GLN A O 1
ATOM 675 N N . ALA A 1 91 ? 2.561 10.050 -3.755 1.00 88.00 91 ALA A N 1
ATOM 676 C CA . ALA A 1 91 ? 3.757 10.809 -4.088 1.00 88.00 91 ALA A CA 1
ATOM 677 C C . ALA A 1 91 ? 5.001 9.935 -4.327 1.00 88.00 91 ALA A C 1
ATOM 679 O O . ALA A 1 91 ? 6.024 10.447 -4.782 1.00 88.00 91 ALA A O 1
ATOM 680 N N . MET A 1 92 ? 4.947 8.632 -4.024 1.00 84.50 92 MET A N 1
ATOM 681 C CA . MET A 1 92 ? 6.070 7.728 -4.277 1.00 84.50 92 MET A CA 1
ATOM 682 C C . MET A 1 92 ? 6.412 7.684 -5.776 1.00 84.50 92 MET A C 1
ATOM 684 O O . MET A 1 92 ? 5.504 7.573 -6.601 1.00 84.50 92 MET A O 1
ATOM 688 N N . PRO A 1 93 ? 7.705 7.731 -6.151 1.00 77.25 93 PRO A N 1
ATOM 689 C CA . PRO A 1 93 ? 8.110 7.633 -7.545 1.00 77.25 93 PRO A CA 1
ATOM 690 C C . PRO A 1 93 ? 7.708 6.266 -8.105 1.00 77.25 93 PRO A C 1
ATOM 692 O O . PRO A 1 93 ? 8.039 5.227 -7.535 1.00 77.25 93 PRO A O 1
ATOM 695 N N . ARG A 1 94 ? 6.993 6.272 -9.231 1.00 77.56 94 ARG A N 1
ATOM 696 C CA . ARG A 1 94 ? 6.551 5.059 -9.927 1.00 77.56 94 ARG A CA 1
ATOM 697 C C . ARG A 1 94 ? 7.170 5.050 -11.310 1.00 77.56 94 ARG A C 1
ATOM 699 O O . ARG A 1 94 ? 6.953 5.986 -12.079 1.00 77.56 94 ARG A O 1
ATOM 706 N N . LYS A 1 95 ? 7.905 3.999 -11.662 1.00 67.50 95 LYS A N 1
ATOM 707 C CA . LYS A 1 95 ? 8.259 3.772 -13.067 1.00 67.50 95 LYS A CA 1
ATOM 708 C C . LYS A 1 95 ? 7.153 2.967 -13.740 1.00 67.50 95 LYS A C 1
ATOM 710 O O . LYS A 1 95 ? 6.678 1.979 -13.186 1.00 67.50 95 LYS A O 1
ATOM 715 N N . GLY A 1 96 ? 6.760 3.389 -14.942 1.00 59.12 96 GLY A N 1
ATOM 716 C CA . GLY A 1 96 ? 5.826 2.645 -15.795 1.00 59.12 96 GLY A CA 1
ATOM 717 C C . GLY A 1 96 ? 4.335 2.893 -15.546 1.00 59.12 96 GLY A C 1
ATOM 718 O O . GLY A 1 96 ? 3.517 2.277 -16.221 1.00 59.12 96 GLY A O 1
ATOM 719 N N . VAL A 1 97 ? 3.954 3.802 -14.639 1.00 60.44 97 VAL A N 1
ATOM 720 C CA . VAL A 1 97 ? 2.575 4.315 -14.612 1.00 60.44 97 VAL A CA 1
ATOM 721 C C . VAL A 1 97 ? 2.433 5.309 -15.758 1.00 60.44 97 VAL A C 1
ATOM 723 O O . VAL A 1 97 ? 2.976 6.410 -15.705 1.00 60.44 97 VAL A O 1
ATOM 726 N N . VAL A 1 98 ? 1.737 4.889 -16.813 1.00 58.94 98 VAL A N 1
ATOM 727 C CA . VAL A 1 98 ? 1.289 5.783 -17.880 1.00 58.94 98 VAL A CA 1
ATOM 728 C C . VAL A 1 98 ? 0.287 6.738 -17.243 1.00 58.94 98 VAL A C 1
ATOM 730 O O . VAL A 1 98 ? -0.757 6.303 -16.759 1.00 58.94 98 VAL A O 1
ATOM 733 N N . ASP A 1 99 ? 0.631 8.021 -17.170 1.00 59.38 99 ASP A N 1
ATOM 734 C CA . ASP A 1 99 ? -0.329 9.048 -16.785 1.00 59.38 99 ASP A CA 1
ATOM 735 C C . ASP A 1 99 ? -1.462 9.029 -17.829 1.00 59.38 99 ASP A C 1
ATOM 737 O O . ASP A 1 99 ? -1.187 9.275 -19.005 1.00 59.38 99 ASP A O 1
ATOM 741 N N . PRO A 1 100 ? -2.718 8.716 -17.454 1.00 59.34 100 PRO A N 1
ATOM 742 C CA . PRO A 1 100 ? -3.827 8.661 -18.407 1.00 59.34 100 PRO A CA 1
ATOM 743 C C . PRO A 1 100 ? -4.131 10.028 -19.043 1.00 59.34 100 PRO A C 1
ATOM 745 O O . PRO A 1 100 ? -4.863 10.098 -20.027 1.00 59.34 100 PRO A O 1
ATOM 748 N N . SER A 1 101 ? -3.573 11.107 -18.492 1.00 61.69 101 SER A N 1
ATOM 749 C CA . SER A 1 101 ? -3.642 12.472 -19.017 1.00 61.69 101 SER A CA 1
ATOM 750 C C . SER A 1 101 ? -2.589 12.738 -20.098 1.00 61.69 101 SER A C 1
ATOM 752 O O . SER A 1 101 ? -2.704 13.725 -20.824 1.00 61.69 101 SER A O 1
ATOM 754 N N . VAL A 1 102 ? -1.563 11.887 -20.216 1.00 67.94 102 VAL A N 1
ATOM 755 C CA . VAL A 1 102 ? -0.519 12.007 -21.237 1.00 67.94 102 VAL A CA 1
ATOM 756 C C . VAL A 1 102 ? -0.910 11.127 -22.428 1.00 67.94 102 VAL A C 1
ATOM 758 O O . VAL A 1 102 ? -0.912 9.900 -22.308 1.00 67.94 102 VAL A O 1
ATOM 761 N N . PRO A 1 103 ? -1.259 11.718 -23.588 1.00 65.88 103 PRO A N 1
ATOM 762 C CA . PRO A 1 103 ? -1.574 10.934 -24.773 1.00 65.88 103 PRO A CA 1
ATOM 763 C C . PRO A 1 103 ? -0.345 10.113 -25.194 1.00 65.88 103 PRO A C 1
ATOM 765 O O . PRO A 1 103 ? 0.786 10.597 -25.062 1.00 65.88 103 PRO A O 1
ATOM 768 N N . PRO A 1 104 ? -0.534 8.879 -25.697 1.00 69.94 104 PRO A N 1
ATOM 769 C CA . PRO A 1 104 ? 0.581 8.069 -26.164 1.00 69.94 104 PRO A CA 1
ATOM 770 C C . PRO A 1 104 ? 1.344 8.825 -27.263 1.00 69.94 104 PRO A C 1
ATOM 772 O O . PRO A 1 104 ? 0.712 9.521 -28.067 1.00 69.94 104 PRO A O 1
ATOM 775 N N . PRO A 1 105 ? 2.686 8.716 -27.313 1.00 73.12 105 PRO A N 1
ATOM 776 C CA . PRO A 1 105 ? 3.447 9.289 -28.413 1.00 73.12 105 PRO A CA 1
ATOM 777 C C . PRO A 1 105 ? 2.903 8.723 -29.730 1.00 73.12 105 PRO A C 1
ATOM 779 O O . PRO A 1 105 ? 2.685 7.516 -29.849 1.00 73.12 105 PRO A O 1
ATOM 782 N N . GLY A 1 106 ? 2.609 9.618 -30.677 1.00 76.06 106 GLY A N 1
ATOM 783 C CA . GLY A 1 106 ? 2.114 9.244 -32.001 1.00 76.06 106 GLY A CA 1
ATOM 784 C C . GLY A 1 106 ? 3.112 8.349 -32.751 1.00 76.06 106 GLY A C 1
ATOM 785 O O . GLY A 1 106 ? 4.292 8.344 -32.392 1.00 76.06 106 GLY A O 1
ATOM 786 N N . PRO A 1 107 ? 2.637 7.576 -33.744 1.00 70.62 107 PRO A N 1
ATOM 787 C CA . PRO A 1 107 ? 3.481 6.694 -34.549 1.00 70.62 107 PRO A CA 1
ATOM 788 C C . PRO A 1 107 ? 4.575 7.445 -35.317 1.00 70.62 107 PRO A C 1
ATOM 790 O O . PRO A 1 107 ? 4.354 8.626 -35.676 1.00 70.62 107 PRO A O 1
#

Nearest PDB structures (foldseek):
  6u9h-assembly1_F  TM=5.471E-01  e=4.465E-01  Arabidopsis thaliana
  8r7d-assembly2_C  TM=5.822E-01  e=2.467E+00  Oryza sativa
  7lu8-assembly1_A  TM=4.994E-01  e=1.688E+00  Homo sapiens
  8r7a-assembly1_A  TM=5.863E-01  e=3.386E+00  Oryza sativa
  7qru-assembly1_E  TM=4.612E-01  e=9.326E+00  Alkalihalophilus pseudofirmus

Mean predicted aligned error: 15.57 Å

Sequence (107 aa):
MRHYLIWSVLLCCSAGLVACGSDSAVPPPPQADATWQSALVPGSAEHPDPVLARVRELERAGAVRDVVVLESFPVQIRLRAGAQTLAELQAMPRKGVVDPSVPPPGP

pLDDT: mean 74.33, std 17.64, range [40.0, 94.38]

Organism: NCBI:txid336566

Secondary structure (DSSP, 8-state):
-----------S--------------PPP--TT---EEEEEE--SSSS-HHHHHHHHHHHTTSEEEEEEE--SS-EEEEEE-HHHHHHHHHS--SS---TTSPPPP-

Foldseek 3Di:
DDDDDDPPPPDDDPDDDDDDDDDPPVLPPPPVPQPKDKDKFFWALDPPTPLVVVQVVCVVSVQKDPWDWDPDVRIIIIIIHGPVVVVVSNPDDHPPPDPPVDDPPDD

Solvent-accessible surface area (backbone atoms only — not comparable to full-atom values): 7098 Å² total; per-residue (Å²): 133,80,85,88,86,74,97,74,78,91,70,89,86,91,81,79,94,80,79,89,78,83,79,87,71,71,74,67,74,79,68,81,84,51,64,70,41,78,46,79,44,73,33,26,64,51,88,80,34,67,51,55,54,50,52,53,52,33,38,75,63,66,57,32,44,78,76,43,82,43,99,47,89,50,32,34,34,35,32,30,25,28,66,66,59,48,51,53,64,65,68,51,90,56,55,83,69,76,55,89,88,56,77,78,82,76,135

Radius of gyration: 28.05 Å; Cα contacts (8 Å, |Δi|>4): 112; chains: 1; bounding box: 43×25×111 Å